Protein AF-A0A7S3J6S9-F1 (afdb_monomer_lite)

Sequence (179 aa):
KKSYSDKNKIVHLILAKQLVGIKVVSIKRVEETEHPVFGKTQIMKGEFRLSGEEGMINLCIVLGILANQMDEPKFFFSKLVIKADKEDQATEIPFASKAGEAFIEAYFAGCFRILSHLQINHFKFDHLQAIKITSFFVDSPVLKVINFCNNQLDVKVVKGIIKKIYDNEAIELIDISGN

Structure (mmCIF, N/CA/C/O backbone):
data_AF-A0A7S3J6S9-F1
#
_entry.id   AF-A0A7S3J6S9-F1
#
loop_
_atom_site.group_PDB
_atom_site.id
_atom_site.type_symbol
_atom_site.label_atom_id
_atom_site.label_alt_id
_atom_site.label_comp_id
_atom_site.label_asym_id
_atom_site.label_entity_id
_atom_site.label_seq_id
_atom_site.pdbx_PDB_ins_code
_atom_site.Cartn_x
_atom_site.Cartn_y
_atom_site.Cartn_z
_atom_site.occupancy
_atom_site.B_iso_or_equiv
_atom_site.auth_seq_id
_atom_site.auth_comp_id
_atom_site.auth_asym_id
_atom_site.auth_atom_id
_atom_site.pdbx_PDB_model_num
ATOM 1 N N . LYS A 1 1 ? 33.865 -11.763 -13.171 1.00 37.34 1 LYS A N 1
ATOM 2 C CA . LYS A 1 1 ? 32.864 -10.703 -12.891 1.00 37.34 1 LYS A CA 1
ATOM 3 C C . LYS A 1 1 ? 31.635 -11.367 -12.275 1.00 37.34 1 LYS A C 1
ATOM 5 O O . LYS A 1 1 ? 30.895 -12.015 -12.998 1.00 37.34 1 LYS A O 1
ATOM 10 N N . LYS A 1 2 ? 31.488 -11.336 -10.943 1.00 33.38 2 LYS A N 1
ATOM 11 C CA . LYS A 1 2 ? 30.320 -11.923 -10.266 1.00 33.38 2 LYS A CA 1
ATOM 12 C C . LYS A 1 2 ? 29.107 -11.047 -10.578 1.00 33.38 2 LYS A C 1
ATOM 14 O O . LYS A 1 2 ? 29.145 -9.851 -10.306 1.00 33.38 2 LYS A O 1
ATOM 19 N N . SER A 1 3 ? 28.086 -11.640 -11.190 1.00 33.09 3 SER A N 1
ATOM 20 C CA . SER A 1 3 ? 26.765 -11.034 -11.328 1.00 33.09 3 SER A CA 1
ATOM 21 C C . SER A 1 3 ? 26.279 -10.654 -9.928 1.00 33.09 3 SER A C 1
ATOM 23 O O . SER A 1 3 ? 26.063 -11.522 -9.082 1.00 33.09 3 SER A O 1
ATOM 25 N N . TYR A 1 4 ? 26.214 -9.354 -9.644 1.00 38.44 4 TYR A N 1
ATOM 26 C CA . TYR A 1 4 ? 25.533 -8.852 -8.460 1.00 38.44 4 TYR A CA 1
ATOM 27 C C . TYR A 1 4 ? 24.058 -9.198 -8.642 1.00 38.44 4 TYR A C 1
ATOM 29 O O . TYR A 1 4 ? 23.385 -8.553 -9.439 1.00 38.44 4 TYR A O 1
ATOM 37 N N . SER A 1 5 ? 23.561 -10.226 -7.949 1.00 47.56 5 SER A N 1
ATOM 38 C CA . SER A 1 5 ? 22.137 -10.573 -8.003 1.00 47.56 5 SER A CA 1
ATOM 39 C C . SER A 1 5 ? 21.317 -9.332 -7.646 1.00 47.56 5 SER A C 1
ATOM 41 O O . SER A 1 5 ? 21.606 -8.727 -6.612 1.00 47.56 5 SER A O 1
ATOM 43 N N . ASP A 1 6 ? 20.314 -8.939 -8.437 1.00 52.12 6 ASP A N 1
ATOM 44 C CA . ASP A 1 6 ? 19.654 -7.632 -8.237 1.00 52.12 6 ASP A CA 1
ATOM 45 C C . ASP A 1 6 ? 18.901 -7.508 -6.901 1.00 52.12 6 ASP A C 1
ATOM 47 O O . ASP A 1 6 ? 18.615 -6.400 -6.454 1.00 52.12 6 ASP A O 1
ATOM 51 N N . LYS A 1 7 ? 18.704 -8.625 -6.183 1.00 48.09 7 LYS A N 1
ATOM 52 C CA . LYS A 1 7 ? 18.365 -8.643 -4.748 1.00 48.09 7 LYS A CA 1
ATOM 53 C C . LYS A 1 7 ? 19.287 -7.733 -3.925 1.00 48.09 7 LYS A C 1
ATOM 55 O O . LYS A 1 7 ? 18.812 -6.982 -3.082 1.00 48.09 7 LYS A O 1
ATOM 60 N N . ASN A 1 8 ? 20.586 -7.761 -4.214 1.00 53.69 8 ASN A N 1
ATOM 61 C CA . ASN A 1 8 ? 21.583 -6.939 -3.542 1.00 53.69 8 ASN A CA 1
ATOM 62 C C . ASN A 1 8 ? 21.544 -5.488 -4.016 1.00 53.69 8 ASN A C 1
ATOM 64 O O . ASN A 1 8 ? 21.948 -4.635 -3.249 1.00 53.69 8 ASN A O 1
ATOM 68 N N . LYS A 1 9 ? 21.036 -5.169 -5.217 1.00 60.81 9 LYS A N 1
ATOM 69 C CA . LYS A 1 9 ? 20.942 -3.776 -5.685 1.00 60.81 9 LYS A CA 1
ATOM 70 C C . LYS A 1 9 ? 19.818 -3.009 -5.006 1.00 60.81 9 LYS A C 1
ATOM 72 O O . LYS A 1 9 ? 20.075 -1.905 -4.562 1.00 60.81 9 LYS A O 1
ATOM 77 N N . ILE A 1 10 ? 18.614 -3.576 -4.876 1.00 61.59 10 ILE A N 1
ATOM 78 C CA . ILE A 1 10 ? 17.505 -2.903 -4.166 1.00 61.59 10 ILE A CA 1
ATOM 79 C C . ILE A 1 10 ? 17.824 -2.797 -2.678 1.00 61.59 10 ILE A C 1
ATOM 81 O O . ILE A 1 10 ? 17.673 -1.736 -2.082 1.00 61.59 10 ILE A O 1
ATOM 85 N N . VAL A 1 11 ? 18.303 -3.896 -2.087 1.00 60.34 11 VAL A N 1
ATOM 86 C CA . VAL A 1 11 ? 18.717 -3.910 -0.685 1.00 60.34 11 VAL A CA 1
ATOM 87 C C . VAL A 1 11 ? 19.879 -2.943 -0.479 1.00 60.34 11 VAL A C 1
ATOM 89 O O . VAL A 1 11 ? 19.826 -2.169 0.462 1.00 60.34 11 VAL A O 1
ATOM 92 N N . HIS A 1 12 ? 20.867 -2.870 -1.378 1.00 61.16 12 HIS A N 1
ATOM 93 C CA . HIS A 1 12 ? 21.881 -1.818 -1.315 1.00 61.16 12 HIS A CA 1
ATOM 94 C C . HIS A 1 12 ? 21.338 -0.431 -1.626 1.00 61.16 12 HIS A C 1
ATOM 96 O O . HIS A 1 12 ? 21.867 0.497 -1.060 1.00 61.16 12 HIS A O 1
ATOM 102 N N . LEU A 1 13 ? 20.310 -0.222 -2.444 1.00 62.47 13 LEU A N 1
ATOM 103 C CA . LEU A 1 13 ? 19.733 1.112 -2.636 1.00 62.47 13 LEU A CA 1
ATOM 104 C C . LEU A 1 13 ? 19.073 1.592 -1.343 1.00 62.47 13 LEU A C 1
ATOM 106 O O . LEU A 1 13 ? 19.290 2.723 -0.928 1.00 62.47 13 LEU A O 1
ATOM 110 N N . ILE A 1 14 ? 18.331 0.706 -0.676 1.00 61.69 14 ILE A N 1
ATOM 111 C CA . ILE A 1 14 ? 17.695 0.989 0.611 1.00 61.69 14 ILE A CA 1
ATOM 112 C C . ILE A 1 14 ? 18.754 1.166 1.714 1.00 61.69 14 ILE A C 1
ATOM 114 O O . ILE A 1 14 ? 18.690 2.127 2.475 1.00 61.69 14 ILE A O 1
ATOM 118 N N . LEU A 1 15 ? 19.760 0.283 1.772 1.00 52.62 15 LEU A N 1
ATOM 119 C CA . LEU A 1 15 ? 20.830 0.316 2.779 1.00 52.62 15 LEU A CA 1
ATOM 120 C C . LEU A 1 15 ? 21.863 1.428 2.533 1.00 52.62 15 LEU A C 1
ATOM 122 O O . LEU A 1 15 ? 22.297 2.066 3.485 1.00 52.62 15 LEU A O 1
ATOM 126 N N . ALA A 1 16 ? 22.260 1.691 1.287 1.00 50.91 16 ALA A N 1
ATOM 127 C CA . ALA A 1 16 ? 23.213 2.749 0.925 1.00 50.91 16 ALA A CA 1
ATOM 128 C C . ALA A 1 16 ? 22.601 4.140 1.080 1.00 50.91 16 ALA A C 1
ATOM 130 O O . ALA A 1 16 ? 23.335 5.102 1.274 1.00 50.91 16 ALA A O 1
ATOM 131 N N . LYS A 1 17 ? 21.268 4.254 1.029 1.00 55.28 17 LYS A N 1
ATOM 132 C CA . LYS A 1 17 ? 20.565 5.494 1.369 1.00 55.28 17 LYS A CA 1
ATOM 133 C C . LYS A 1 17 ? 20.370 5.678 2.880 1.00 55.28 17 LYS A C 1
ATOM 135 O O . LYS A 1 17 ? 19.865 6.729 3.250 1.00 55.28 17 LYS A O 1
ATOM 140 N N . GLN A 1 18 ? 20.756 4.700 3.720 1.00 52.81 18 GLN A N 1
ATOM 141 C CA . GLN A 1 18 ? 20.632 4.727 5.189 1.00 52.81 18 GLN A CA 1
ATOM 142 C C . GLN A 1 18 ? 19.339 5.403 5.661 1.00 52.81 18 GLN A C 1
ATOM 144 O O . GLN A 1 18 ? 19.359 6.301 6.500 1.00 52.81 18 GLN A O 1
ATOM 149 N N . LEU A 1 19 ? 18.209 5.031 5.056 1.00 67.25 19 LEU A N 1
ATOM 150 C CA . LEU A 1 19 ? 16.978 5.765 5.304 1.00 67.25 19 LEU A CA 1
ATOM 151 C C . LEU A 1 19 ? 16.477 5.437 6.700 1.00 67.25 19 LEU A C 1
ATOM 153 O O . LEU A 1 19 ? 16.049 4.316 6.986 1.00 67.25 19 LEU A O 1
ATOM 157 N N . VAL A 1 20 ? 16.586 6.450 7.555 1.00 75.75 20 VAL A N 1
ATOM 158 C CA . VAL A 1 20 ? 16.132 6.437 8.936 1.00 75.75 20 VAL A CA 1
ATOM 159 C C . VAL A 1 20 ? 14.697 5.922 8.968 1.00 75.75 20 VAL A C 1
ATOM 161 O O . VAL A 1 20 ? 13.837 6.331 8.183 1.00 75.75 20 VAL A O 1
ATOM 164 N N . GLY A 1 21 ? 14.479 4.961 9.857 1.00 82.38 21 GLY A N 1
ATOM 165 C CA . GLY A 1 21 ? 13.171 4.403 10.143 1.00 82.38 21 GLY A CA 1
ATOM 166 C C . GLY A 1 21 ? 12.603 3.409 9.139 1.00 82.38 21 GLY A C 1
ATOM 167 O O . GLY A 1 21 ? 11.416 3.113 9.225 1.00 82.38 21 GLY A O 1
ATOM 168 N N . ILE A 1 22 ? 13.417 2.840 8.238 1.00 87.44 22 ILE A N 1
ATOM 169 C CA . ILE A 1 22 ? 13.023 1.681 7.421 1.00 87.44 22 ILE A CA 1
ATOM 170 C C . ILE A 1 22 ? 13.861 0.456 7.781 1.00 87.44 22 ILE A C 1
ATOM 172 O O . ILE A 1 22 ? 15.070 0.404 7.560 1.00 87.44 22 ILE A O 1
ATOM 176 N N . LYS A 1 23 ? 13.189 -0.605 8.216 1.00 87.06 23 LYS A N 1
ATOM 177 C CA . LYS A 1 23 ? 13.746 -1.947 8.370 1.00 87.06 23 LYS A CA 1
ATOM 178 C C . LYS A 1 23 ? 13.173 -2.869 7.303 1.00 87.06 23 LYS A C 1
ATOM 180 O O . LYS A 1 23 ? 11.994 -3.225 7.313 1.00 87.06 23 LYS A O 1
ATOM 185 N N . VAL A 1 24 ? 14.023 -3.287 6.370 1.00 87.81 24 VAL A N 1
ATOM 186 C CA . VAL A 1 24 ? 13.649 -4.261 5.338 1.00 87.81 24 VAL A CA 1
ATOM 187 C C . VAL A 1 24 ? 13.561 -5.645 5.973 1.00 87.81 24 VAL A C 1
ATOM 189 O O . VAL A 1 24 ? 14.576 -6.211 6.371 1.00 87.81 24 VAL A O 1
ATOM 192 N N . VAL A 1 25 ? 12.353 -6.205 6.059 1.00 87.38 25 VAL A N 1
ATOM 193 C CA . VAL A 1 25 ? 12.150 -7.567 6.577 1.00 87.38 25 VAL A CA 1
ATOM 194 C C . VAL A 1 25 ? 12.404 -8.582 5.474 1.00 87.38 25 VAL A C 1
ATOM 196 O O . VAL A 1 25 ? 13.137 -9.550 5.665 1.00 87.38 25 VAL A O 1
ATOM 199 N N . SER A 1 26 ? 11.799 -8.377 4.302 1.00 86.50 26 SER A N 1
ATOM 200 C CA . SER A 1 26 ? 12.057 -9.236 3.153 1.00 86.50 26 SER A CA 1
ATOM 201 C C . SER A 1 26 ? 11.766 -8.544 1.830 1.00 86.50 26 SER A C 1
ATOM 203 O O . SER A 1 26 ? 10.819 -7.776 1.702 1.00 86.50 26 SER A O 1
ATOM 205 N N . ILE A 1 27 ? 12.574 -8.866 0.821 1.00 86.69 27 ILE A N 1
ATOM 206 C CA . ILE A 1 27 ? 12.313 -8.533 -0.578 1.00 86.69 27 ILE A CA 1
ATOM 207 C C . ILE A 1 27 ? 12.575 -9.795 -1.402 1.00 86.69 27 ILE A C 1
ATOM 209 O O . ILE A 1 27 ? 13.664 -10.379 -1.358 1.00 86.69 27 ILE A O 1
ATOM 213 N N . LYS A 1 28 ? 11.560 -10.256 -2.135 1.00 85.19 28 LYS A N 1
ATOM 214 C CA . LYS A 1 28 ? 11.624 -11.466 -2.965 1.00 85.19 28 LYS A CA 1
ATOM 215 C C . LYS A 1 28 ? 11.221 -11.132 -4.395 1.00 85.19 28 LYS A C 1
ATOM 217 O O . LYS A 1 28 ? 10.148 -10.575 -4.602 1.00 85.19 28 LYS A O 1
ATOM 222 N N . ARG A 1 29 ? 12.064 -11.492 -5.367 1.00 85.50 29 ARG A N 1
ATOM 223 C CA . ARG A 1 29 ? 11.691 -11.458 -6.785 1.00 85.50 29 ARG A CA 1
ATOM 224 C C . ARG A 1 29 ? 10.670 -12.557 -7.047 1.00 85.50 29 ARG A C 1
ATOM 226 O O . ARG A 1 29 ? 10.850 -13.677 -6.573 1.00 85.50 29 ARG A O 1
ATOM 233 N N . VAL A 1 30 ? 9.606 -12.199 -7.748 1.00 83.81 30 VAL A N 1
ATOM 234 C CA . VAL A 1 30 ? 8.571 -13.117 -8.230 1.00 83.81 30 VAL A CA 1
ATOM 235 C C . VAL A 1 30 ? 8.855 -13.474 -9.671 1.00 83.81 30 VAL A C 1
ATOM 237 O O . VAL A 1 30 ? 8.874 -14.646 -10.020 1.00 83.81 30 VAL A O 1
ATOM 240 N N . GLU A 1 31 ? 9.102 -12.449 -10.478 1.00 83.50 31 GLU A N 1
ATOM 241 C CA . GLU A 1 31 ? 9.168 -12.568 -11.922 1.00 83.50 31 GLU A CA 1
ATOM 242 C C . GLU A 1 31 ? 10.072 -11.473 -12.487 1.00 83.50 31 GLU A C 1
ATOM 244 O O . GLU A 1 31 ? 10.272 -10.421 -11.868 1.00 83.50 31 GLU A O 1
ATOM 249 N N . GLU A 1 32 ? 10.618 -11.740 -13.664 1.00 77.31 32 GLU A N 1
ATOM 250 C CA . GLU A 1 32 ? 11.313 -10.767 -14.488 1.00 77.31 32 GLU A CA 1
ATOM 251 C C . GLU A 1 32 ? 10.726 -10.860 -15.889 1.00 77.31 32 GLU A C 1
ATOM 253 O O . GLU A 1 32 ? 10.697 -11.940 -16.479 1.00 77.31 32 GLU A O 1
ATOM 258 N N . THR A 1 33 ? 10.213 -9.740 -16.382 1.00 74.25 33 THR A N 1
ATOM 259 C CA . THR A 1 33 ? 9.531 -9.668 -17.672 1.00 74.25 33 THR A CA 1
ATOM 260 C C . THR A 1 33 ? 10.029 -8.472 -18.460 1.00 74.25 33 THR A C 1
ATOM 262 O O . THR A 1 33 ? 10.534 -7.493 -17.908 1.00 74.25 33 THR A O 1
ATOM 265 N N . GLU A 1 34 ? 9.895 -8.552 -19.776 1.00 73.06 34 GLU A N 1
ATOM 266 C CA . GLU A 1 34 ? 10.095 -7.412 -20.660 1.00 73.06 34 GLU A CA 1
ATOM 267 C C . GLU A 1 34 ? 8.725 -6.780 -20.908 1.00 73.06 34 GLU A C 1
ATOM 269 O O . GLU A 1 34 ? 7.862 -7.354 -21.571 1.00 73.06 34 GLU A O 1
ATOM 274 N N . HIS A 1 35 ? 8.479 -5.630 -20.281 1.00 64.38 35 HIS A N 1
ATOM 275 C CA . HIS A 1 35 ? 7.216 -4.921 -20.422 1.00 64.38 35 HIS A CA 1
ATOM 276 C C . HIS A 1 35 ? 7.282 -4.000 -21.649 1.00 64.38 35 HIS A C 1
ATOM 278 O O . HIS A 1 35 ? 8.207 -3.189 -21.731 1.00 64.38 35 HIS A O 1
ATOM 284 N N . PRO A 1 36 ? 6.279 -4.006 -22.550 1.00 59.00 36 PRO A N 1
ATOM 285 C CA . PRO A 1 36 ? 6.335 -3.264 -23.818 1.00 59.00 36 PRO A CA 1
ATOM 286 C C . PRO A 1 36 ? 6.612 -1.761 -23.672 1.00 59.00 36 PRO A C 1
ATOM 288 O O . PRO A 1 36 ? 7.164 -1.133 -24.566 1.00 59.00 36 PRO A O 1
ATOM 291 N N . VAL A 1 37 ? 6.208 -1.181 -22.538 1.00 62.81 37 VAL A N 1
ATOM 292 C CA . VAL A 1 37 ? 6.338 0.258 -22.232 1.00 62.81 37 VAL A CA 1
ATOM 293 C C . VAL A 1 37 ? 7.486 0.560 -21.262 1.00 62.81 37 VAL A C 1
ATOM 295 O O . VAL A 1 37 ? 7.940 1.695 -21.170 1.00 62.81 37 VAL A O 1
ATOM 298 N N . PHE A 1 38 ? 7.936 -0.429 -20.489 1.00 61.56 38 PHE A N 1
ATOM 299 C CA . PHE A 1 38 ? 8.835 -0.203 -19.348 1.00 61.56 38 PHE A CA 1
ATOM 300 C C . PHE A 1 38 ? 10.167 -0.947 -19.466 1.00 61.56 38 PHE A C 1
ATOM 302 O O . PHE A 1 38 ? 10.971 -0.863 -18.540 1.00 61.56 38 PHE A O 1
ATOM 309 N N . GLY A 1 39 ? 10.370 -1.659 -20.579 1.00 75.25 39 GLY A N 1
ATOM 310 C CA . GLY A 1 39 ? 11.519 -2.521 -20.815 1.00 75.25 39 GLY A CA 1
ATOM 311 C C . GLY A 1 39 ? 11.657 -3.578 -19.729 1.00 75.25 39 GLY A C 1
ATOM 312 O O . GLY A 1 39 ? 10.653 -4.116 -19.236 1.00 75.25 39 GLY A O 1
ATOM 313 N N . LYS A 1 40 ? 12.892 -3.895 -19.337 1.00 79.19 40 LYS A N 1
ATOM 314 C CA . LYS A 1 40 ? 13.143 -4.906 -18.308 1.00 79.19 40 LYS A CA 1
ATOM 315 C C . LYS A 1 40 ? 12.539 -4.478 -16.982 1.00 79.19 40 LYS A C 1
ATOM 317 O O . LYS A 1 40 ? 12.889 -3.455 -16.396 1.00 79.19 40 LYS A O 1
ATOM 322 N N . THR A 1 41 ? 11.642 -5.316 -16.494 1.00 80.56 41 THR A N 1
ATOM 323 C CA . THR A 1 41 ? 10.839 -5.057 -15.314 1.00 80.56 41 THR A CA 1
ATOM 324 C C . THR A 1 41 ? 10.975 -6.215 -14.335 1.00 80.56 41 THR A C 1
ATOM 326 O O . THR A 1 41 ? 10.864 -7.381 -14.706 1.00 80.56 41 THR A O 1
ATOM 329 N N . GLN A 1 42 ? 11.196 -5.899 -13.061 1.00 84.50 42 GLN A N 1
ATOM 330 C CA . GLN A 1 42 ? 11.235 -6.883 -11.985 1.00 84.50 42 GLN A CA 1
ATOM 331 C C . GLN A 1 42 ? 10.017 -6.734 -11.082 1.00 84.50 42 GLN A C 1
ATOM 333 O O . GLN A 1 42 ? 9.775 -5.675 -10.499 1.00 84.50 42 GLN A O 1
ATOM 338 N N . ILE A 1 43 ? 9.274 -7.830 -10.934 1.00 86.00 43 ILE A N 1
ATOM 339 C CA . ILE A 1 43 ? 8.109 -7.906 -10.059 1.00 86.00 43 ILE A CA 1
ATOM 340 C C . ILE A 1 43 ? 8.541 -8.496 -8.722 1.00 86.00 43 ILE A C 1
ATOM 342 O O . ILE A 1 43 ? 9.104 -9.592 -8.643 1.00 86.00 43 ILE A O 1
ATOM 346 N N . MET A 1 44 ? 8.246 -7.770 -7.650 1.00 88.19 44 MET A N 1
ATOM 347 C CA . MET A 1 44 ? 8.726 -8.056 -6.305 1.00 88.19 44 MET A CA 1
ATOM 348 C C . MET A 1 44 ? 7.570 -8.277 -5.320 1.00 88.19 44 MET A C 1
ATOM 350 O O . MET A 1 44 ? 6.442 -7.818 -5.520 1.00 88.19 44 MET A O 1
ATOM 354 N N . LYS A 1 45 ? 7.871 -8.968 -4.217 1.00 91.44 45 LYS A N 1
ATOM 355 C CA . LYS A 1 45 ? 7.104 -8.940 -2.963 1.00 91.44 45 LYS A CA 1
ATOM 356 C C . LYS A 1 45 ? 7.984 -8.314 -1.891 1.00 91.44 45 LYS A C 1
ATOM 358 O O . LYS A 1 45 ? 9.121 -8.759 -1.716 1.00 91.44 45 LYS A O 1
ATOM 363 N N . GLY A 1 46 ? 7.468 -7.304 -1.201 1.00 91.00 46 GLY A N 1
AT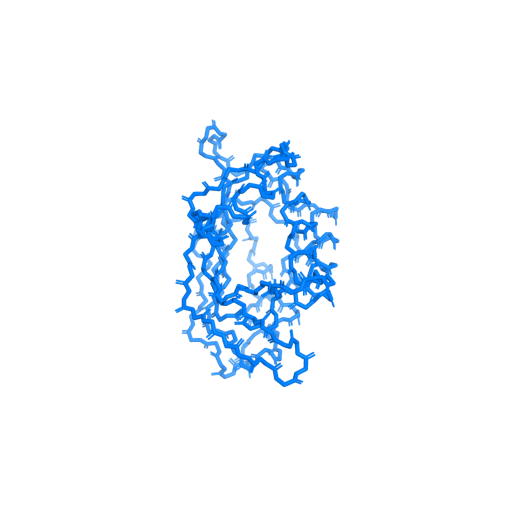OM 364 C CA . GLY A 1 46 ? 8.185 -6.560 -0.170 1.00 91.00 46 GLY A CA 1
ATOM 365 C C . GLY A 1 46 ? 7.467 -6.610 1.172 1.00 91.00 46 GLY A C 1
ATOM 366 O O . GLY A 1 46 ? 6.248 -6.460 1.230 1.00 91.00 46 GLY A O 1
ATOM 367 N N . GLU A 1 47 ? 8.231 -6.807 2.243 1.00 93.12 47 GLU A N 1
ATOM 368 C CA . GLU A 1 47 ? 7.795 -6.596 3.620 1.00 93.12 47 GLU A CA 1
ATOM 369 C C . GLU A 1 47 ? 8.760 -5.642 4.324 1.00 93.12 47 GLU A C 1
ATOM 371 O O . GLU A 1 47 ? 9.973 -5.879 4.374 1.00 93.12 47 GLU A O 1
ATOM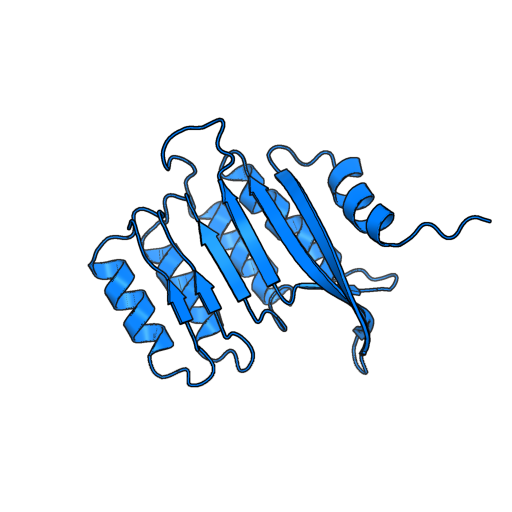 376 N N . PHE A 1 48 ? 8.192 -4.581 4.885 1.00 91.25 48 PHE A N 1
ATOM 377 C CA . PHE A 1 48 ? 8.900 -3.489 5.530 1.00 91.25 48 PHE A CA 1
ATOM 378 C C . PHE A 1 48 ? 8.334 -3.256 6.924 1.00 91.25 48 PHE A C 1
ATOM 380 O O . PHE A 1 48 ? 7.125 -3.350 7.155 1.00 91.25 48 PHE A O 1
ATOM 387 N N . ARG A 1 49 ? 9.233 -2.936 7.848 1.00 90.62 49 ARG A N 1
ATOM 388 C CA . ARG A 1 49 ? 8.901 -2.420 9.167 1.00 90.62 49 ARG A CA 1
ATOM 389 C C . ARG A 1 49 ? 9.396 -1.001 9.287 1.00 90.62 49 ARG A C 1
ATOM 391 O O . ARG A 1 49 ? 10.508 -0.718 8.855 1.00 90.62 49 ARG A O 1
ATOM 398 N N . LEU A 1 50 ? 8.571 -0.136 9.848 1.00 88.75 50 LEU A N 1
ATOM 399 C CA . LEU A 1 50 ? 8.846 1.287 9.912 1.00 88.75 50 LEU A CA 1
ATOM 400 C C . LEU A 1 50 ? 8.860 1.760 11.360 1.00 88.75 50 LEU A C 1
ATOM 402 O O . LEU A 1 50 ? 8.026 1.316 12.146 1.00 88.75 50 LEU A O 1
ATOM 406 N N . SER A 1 51 ? 9.777 2.664 11.692 1.00 85.75 51 SER A N 1
ATOM 407 C CA . SER A 1 51 ? 9.759 3.403 12.957 1.00 85.75 51 SER A CA 1
ATOM 408 C C . SER A 1 51 ? 9.426 4.866 12.668 1.00 85.75 51 SER A C 1
ATOM 410 O O . SER A 1 51 ? 10.139 5.526 11.908 1.00 85.75 51 SER A O 1
ATOM 412 N N . GLY A 1 52 ? 8.347 5.368 13.264 1.00 84.31 52 GLY A N 1
ATOM 413 C CA . GLY A 1 52 ? 7.861 6.730 13.050 1.00 84.31 52 GLY A CA 1
ATOM 414 C C . GLY A 1 52 ? 7.281 7.012 11.654 1.00 84.31 52 GLY A C 1
ATOM 415 O O . GLY A 1 52 ? 7.325 6.191 10.735 1.00 84.31 52 GLY A O 1
ATOM 416 N N . GLU A 1 53 ? 6.702 8.208 11.509 1.00 86.06 53 GLU A N 1
ATOM 417 C CA . GLU A 1 53 ? 6.089 8.683 10.257 1.00 86.06 53 GLU A CA 1
ATOM 418 C C . GLU A 1 53 ? 7.136 8.848 9.141 1.00 86.06 53 GLU A C 1
ATOM 420 O O . GLU A 1 53 ? 6.874 8.532 7.978 1.00 86.06 53 GLU A O 1
ATOM 425 N N . GLU A 1 54 ? 8.355 9.264 9.500 1.00 86.19 54 GLU A N 1
ATOM 426 C CA . GLU A 1 54 ? 9.478 9.421 8.567 1.00 86.19 54 GLU A CA 1
ATOM 427 C C . GLU A 1 54 ? 9.809 8.125 7.825 1.00 86.19 54 GLU A C 1
ATOM 429 O O . GLU A 1 54 ? 10.110 8.163 6.632 1.00 86.19 54 GLU A O 1
ATOM 434 N N . GLY A 1 55 ? 9.677 6.968 8.483 1.00 88.06 55 GLY A N 1
ATOM 435 C CA . GLY A 1 55 ? 9.857 5.673 7.836 1.00 88.06 55 GLY A CA 1
ATOM 436 C C . GLY A 1 55 ? 8.890 5.464 6.667 1.00 88.06 55 GLY A C 1
ATOM 437 O O . GLY A 1 55 ? 9.289 4.954 5.619 1.00 88.06 55 GLY A O 1
ATOM 438 N N . MET A 1 56 ? 7.632 5.902 6.804 1.00 88.88 56 MET A N 1
ATOM 439 C CA . MET A 1 56 ? 6.625 5.792 5.740 1.00 88.88 56 MET A CA 1
ATOM 440 C C . MET A 1 56 ? 6.951 6.727 4.581 1.00 88.88 56 MET A C 1
ATOM 442 O O . MET A 1 56 ? 6.930 6.302 3.425 1.00 88.88 56 MET A O 1
ATOM 446 N N . ILE A 1 57 ? 7.304 7.975 4.893 1.00 89.12 57 ILE A N 1
ATOM 447 C CA . ILE A 1 57 ? 7.699 8.979 3.899 1.00 89.12 57 ILE A CA 1
ATOM 448 C C . ILE A 1 57 ? 8.898 8.467 3.093 1.00 89.12 57 ILE A C 1
ATOM 450 O O . ILE A 1 57 ? 8.845 8.385 1.864 1.00 89.12 57 ILE A O 1
ATOM 454 N N . ASN A 1 58 ? 9.950 8.033 3.786 1.00 88.50 58 ASN A N 1
ATOM 455 C CA . ASN A 1 58 ? 11.167 7.524 3.167 1.00 88.50 58 ASN A CA 1
ATOM 456 C C . ASN A 1 58 ? 10.898 6.272 2.322 1.00 88.50 58 ASN A C 1
ATOM 458 O O . ASN A 1 58 ? 11.454 6.137 1.229 1.00 88.50 58 ASN A O 1
ATOM 462 N N . LEU A 1 59 ? 10.032 5.366 2.792 1.00 89.88 59 LEU A N 1
ATOM 463 C CA . LEU A 1 59 ? 9.661 4.180 2.026 1.00 89.88 59 LEU A CA 1
ATOM 464 C C . LEU A 1 59 ? 8.971 4.580 0.721 1.00 89.88 59 LEU A C 1
ATOM 466 O O . LEU A 1 59 ? 9.341 4.076 -0.336 1.00 89.88 59 LEU A O 1
ATOM 470 N N . CYS A 1 60 ? 8.018 5.508 0.772 1.00 90.06 60 CYS A N 1
ATOM 471 C CA . CYS A 1 60 ? 7.298 5.967 -0.412 1.00 90.06 60 CYS A CA 1
ATOM 472 C C . CYS A 1 60 ? 8.229 6.642 -1.432 1.00 90.06 60 CYS A C 1
ATOM 474 O O . CYS A 1 60 ? 8.139 6.343 -2.622 1.00 90.06 60 CYS A O 1
ATOM 476 N N . ILE A 1 61 ? 9.191 7.453 -0.974 1.00 86.12 61 ILE A N 1
ATOM 477 C CA . ILE A 1 61 ? 10.228 8.049 -1.834 1.00 86.12 61 ILE A CA 1
ATOM 478 C C . ILE A 1 61 ? 11.047 6.958 -2.534 1.00 86.12 61 ILE A C 1
ATOM 480 O O . ILE A 1 61 ? 11.264 7.018 -3.745 1.00 86.12 61 ILE A O 1
ATOM 484 N N . VAL A 1 62 ? 11.493 5.936 -1.795 1.00 85.88 62 VAL A N 1
ATOM 485 C CA . VAL A 1 62 ? 12.249 4.817 -2.378 1.00 85.88 62 VAL A CA 1
ATOM 486 C C . VAL A 1 62 ? 11.427 4.082 -3.420 1.00 85.88 62 VAL A C 1
ATOM 488 O O . VAL A 1 62 ? 11.940 3.808 -4.502 1.00 85.88 62 VAL A O 1
ATOM 491 N N . LEU A 1 63 ? 10.172 3.757 -3.107 1.00 87.38 63 LEU A N 1
ATOM 492 C CA . LEU A 1 63 ? 9.282 3.086 -4.048 1.00 87.38 63 LEU A CA 1
ATOM 493 C C . LEU A 1 63 ? 9.126 3.925 -5.324 1.00 87.38 63 LEU A C 1
ATOM 495 O O . LEU A 1 63 ? 9.287 3.382 -6.416 1.00 87.38 63 LEU A O 1
ATOM 499 N N . GLY A 1 64 ? 8.935 5.242 -5.186 1.00 85.88 64 GLY A N 1
ATOM 500 C CA . GLY A 1 64 ? 8.860 6.192 -6.300 1.00 85.88 64 GLY A CA 1
ATOM 501 C C . GLY A 1 64 ? 10.101 6.180 -7.189 1.00 85.88 64 GLY A C 1
ATOM 502 O O . GLY A 1 64 ? 9.985 6.105 -8.415 1.00 85.88 64 GLY A O 1
ATOM 503 N N . ILE A 1 65 ? 11.290 6.189 -6.579 1.00 82.31 65 ILE A N 1
ATOM 504 C CA . ILE A 1 65 ? 12.571 6.097 -7.295 1.00 82.31 65 ILE A CA 1
ATOM 505 C C . ILE A 1 65 ? 12.683 4.759 -8.029 1.00 82.31 65 ILE A C 1
ATOM 507 O O . ILE A 1 65 ? 13.053 4.736 -9.198 1.00 82.31 65 ILE A O 1
ATOM 511 N N . LEU A 1 66 ? 12.364 3.649 -7.359 1.00 81.38 66 LEU A N 1
ATOM 512 C CA . LEU A 1 66 ? 12.469 2.295 -7.909 1.00 81.38 66 LEU A CA 1
ATOM 513 C C . LEU A 1 66 ? 11.515 2.056 -9.091 1.00 81.38 66 LEU A C 1
ATOM 515 O O . LEU A 1 66 ? 11.891 1.386 -10.055 1.00 81.38 66 LEU A O 1
ATOM 519 N N . ALA A 1 67 ? 10.314 2.634 -9.042 1.00 81.50 67 ALA A N 1
ATOM 520 C CA . ALA A 1 67 ? 9.339 2.563 -10.128 1.00 81.50 67 ALA A CA 1
ATOM 521 C C . ALA A 1 67 ? 9.742 3.408 -11.353 1.00 81.50 67 ALA A C 1
ATOM 523 O O . ALA A 1 67 ? 9.328 3.104 -12.472 1.00 81.50 67 ALA A O 1
ATOM 524 N N . ASN A 1 68 ? 10.572 4.441 -11.163 1.00 76.88 68 ASN A N 1
ATOM 525 C CA . ASN A 1 68 ? 10.944 5.411 -12.200 1.00 76.88 68 ASN A CA 1
ATOM 526 C C . ASN A 1 68 ? 12.444 5.446 -12.522 1.00 76.88 68 ASN A C 1
ATOM 528 O O . ASN A 1 68 ? 12.928 6.442 -13.060 1.00 76.88 68 ASN A O 1
ATOM 532 N N . GLN A 1 69 ? 13.199 4.385 -12.218 1.00 74.50 69 GLN A N 1
ATOM 533 C CA . GLN A 1 69 ? 14.612 4.330 -12.600 1.00 74.50 69 GLN A CA 1
ATOM 534 C C . GLN A 1 69 ? 14.770 4.480 -14.119 1.00 74.50 69 GLN A C 1
ATOM 536 O O . GLN A 1 69 ? 14.070 3.823 -14.894 1.00 74.50 69 GLN A O 1
ATOM 541 N N . MET A 1 70 ? 15.672 5.383 -14.518 1.00 61.47 70 MET A N 1
ATOM 542 C CA . MET A 1 70 ? 15.975 5.668 -15.926 1.00 61.47 70 MET A CA 1
ATOM 543 C C . MET A 1 70 ? 16.864 4.586 -16.543 1.00 61.47 70 MET A C 1
ATOM 545 O O . MET A 1 70 ? 16.678 4.235 -17.703 1.00 61.47 70 MET A O 1
ATOM 549 N N . ASP A 1 71 ? 17.777 4.025 -15.749 1.00 62.62 71 ASP A N 1
ATOM 550 C CA . ASP A 1 71 ? 18.630 2.911 -16.150 1.00 62.62 71 ASP A CA 1
ATOM 551 C C . ASP A 1 71 ? 17.995 1.604 -15.655 1.00 62.62 71 ASP A C 1
ATOM 553 O O . ASP A 1 71 ? 17.970 1.323 -14.456 1.00 62.62 71 ASP A O 1
ATOM 557 N N . GLU A 1 72 ? 17.424 0.834 -16.580 1.00 67.75 72 GLU A N 1
ATOM 558 C CA . GLU A 1 72 ? 16.725 -0.429 -16.322 1.00 67.75 72 GLU A CA 1
ATOM 559 C C . GLU A 1 72 ? 17.538 -1.444 -15.488 1.00 67.75 72 GLU A C 1
ATOM 561 O O . GLU A 1 72 ? 18.773 -1.496 -15.575 1.00 67.75 72 GLU A O 1
ATOM 566 N N . PRO A 1 73 ? 16.866 -2.336 -14.727 1.00 69.00 73 PRO A N 1
ATOM 567 C CA . PRO A 1 73 ? 15.426 -2.626 -14.755 1.00 69.00 73 PRO A CA 1
ATOM 568 C C . PRO A 1 73 ? 14.577 -1.802 -13.776 1.00 69.00 73 PRO A C 1
ATOM 570 O O . PRO A 1 73 ? 15.021 -1.478 -12.678 1.00 69.00 73 PRO A O 1
ATOM 573 N N . LYS A 1 74 ? 13.314 -1.540 -14.141 1.00 78.31 74 LYS A N 1
ATOM 574 C CA . LYS A 1 74 ? 12.320 -0.945 -13.228 1.00 78.31 74 LYS A CA 1
ATOM 575 C C . LYS A 1 74 ? 11.802 -1.980 -12.239 1.00 78.31 74 LYS A C 1
ATOM 577 O O . LYS A 1 74 ? 11.653 -3.155 -12.579 1.00 78.31 74 LYS A O 1
ATOM 582 N N . PHE A 1 75 ? 11.478 -1.547 -11.024 1.00 81.31 75 PHE A N 1
ATOM 583 C CA . PHE A 1 75 ? 10.991 -2.438 -9.974 1.00 81.31 75 PHE A CA 1
ATOM 584 C C . PHE A 1 75 ? 9.563 -2.086 -9.579 1.00 81.31 75 PHE A C 1
ATOM 586 O O . PHE A 1 75 ? 9.279 -0.958 -9.180 1.00 81.31 75 PHE A O 1
ATOM 593 N N . PHE A 1 76 ? 8.682 -3.082 -9.608 1.00 85.81 76 PHE A N 1
ATOM 594 C CA . PHE A 1 76 ? 7.311 -2.947 -9.130 1.00 85.81 76 PHE A CA 1
ATOM 595 C C . PHE A 1 76 ? 6.988 -3.996 -8.074 1.00 85.81 76 PHE A C 1
ATOM 597 O O . PHE A 1 76 ? 7.584 -5.075 -8.030 1.00 85.81 76 PHE A O 1
ATOM 604 N N . PHE A 1 77 ? 6.004 -3.698 -7.229 1.00 88.81 77 PHE A N 1
ATOM 605 C CA . PHE A 1 77 ? 5.579 -4.585 -6.155 1.00 88.81 77 PHE A CA 1
ATOM 606 C C . PHE A 1 77 ? 4.188 -5.148 -6.439 1.00 88.81 77 PHE A C 1
ATOM 608 O O . PHE A 1 77 ? 3.215 -4.408 -6.521 1.00 88.81 77 PHE A O 1
ATOM 615 N N . SER A 1 78 ? 4.097 -6.476 -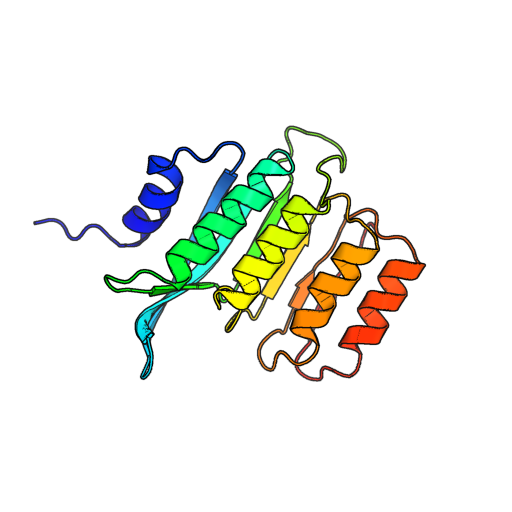6.540 1.00 92.31 78 SER A N 1
ATOM 616 C CA . SER A 1 78 ? 2.816 -7.203 -6.599 1.00 92.31 78 SER A CA 1
ATOM 617 C C . SER A 1 78 ? 2.214 -7.402 -5.207 1.00 92.31 78 SER A C 1
ATOM 619 O O . SER A 1 78 ? 1.000 -7.424 -5.038 1.00 92.31 78 SER A O 1
ATOM 621 N N . LYS A 1 79 ? 3.064 -7.507 -4.180 1.00 95.19 79 LYS A N 1
ATOM 622 C CA . LYS A 1 79 ? 2.659 -7.551 -2.774 1.00 95.19 79 LYS A CA 1
ATOM 623 C C . LYS A 1 79 ? 3.519 -6.605 -1.957 1.00 95.19 79 LYS A C 1
ATOM 625 O O . LYS A 1 79 ? 4.748 -6.709 -1.998 1.00 95.19 79 LYS A O 1
ATOM 630 N N . LEU A 1 80 ? 2.866 -5.758 -1.174 1.00 94.62 80 LEU A N 1
ATOM 631 C CA . LEU A 1 80 ? 3.510 -4.829 -0.263 1.00 94.62 80 LEU A CA 1
ATOM 632 C C . LEU A 1 80 ? 2.901 -4.969 1.129 1.00 94.62 80 LEU A C 1
ATOM 634 O O . LEU A 1 80 ? 1.696 -4.814 1.313 1.00 94.62 80 LEU A O 1
ATOM 638 N N . VAL A 1 81 ? 3.753 -5.294 2.095 1.00 94.88 81 VAL A N 1
ATOM 639 C CA . VAL A 1 81 ? 3.397 -5.388 3.508 1.00 94.88 81 VAL A CA 1
ATOM 640 C C . VAL A 1 81 ? 4.198 -4.342 4.266 1.00 94.88 81 VAL A C 1
ATOM 642 O O . VAL A 1 81 ? 5.427 -4.374 4.254 1.00 94.88 81 VAL A O 1
ATOM 645 N N . ILE A 1 82 ? 3.504 -3.431 4.931 1.00 92.56 82 ILE A N 1
ATOM 646 C CA . ILE A 1 82 ? 4.078 -2.350 5.721 1.00 92.56 82 ILE A CA 1
ATOM 647 C C . ILE A 1 82 ? 3.528 -2.473 7.138 1.00 92.56 82 ILE A C 1
ATOM 649 O O . ILE A 1 82 ? 2.319 -2.546 7.348 1.00 92.56 82 ILE A O 1
ATOM 653 N N . LYS A 1 83 ? 4.420 -2.542 8.121 1.00 90.44 83 LYS A N 1
ATOM 654 C CA . LYS A 1 83 ? 4.063 -2.675 9.537 1.00 90.44 83 LYS A CA 1
ATOM 655 C C . LYS A 1 83 ? 4.833 -1.647 10.355 1.00 90.44 83 LYS A C 1
ATOM 657 O O . LYS A 1 83 ? 5.978 -1.354 10.018 1.00 90.44 83 LYS A O 1
ATOM 662 N N . ALA A 1 84 ? 4.261 -1.156 11.445 1.00 86.50 84 ALA A N 1
ATOM 663 C CA . ALA A 1 84 ? 5.071 -0.522 12.483 1.00 86.50 84 ALA A CA 1
ATOM 664 C C . ALA A 1 84 ? 6.073 -1.540 13.064 1.00 86.50 84 ALA A C 1
ATOM 666 O O . ALA A 1 84 ? 5.753 -2.733 13.181 1.00 86.50 84 ALA A O 1
ATOM 667 N N . ASP A 1 85 ? 7.299 -1.114 13.378 1.00 82.62 85 ASP A N 1
ATOM 668 C CA . ASP A 1 85 ? 8.231 -1.975 14.108 1.00 82.62 85 ASP A CA 1
ATOM 669 C C . ASP A 1 85 ? 7.793 -2.130 15.572 1.00 82.62 85 ASP A C 1
ATOM 671 O O . ASP A 1 85 ? 7.227 -1.226 16.172 1.00 82.62 85 ASP A O 1
ATOM 675 N N . LYS A 1 86 ? 8.021 -3.323 16.131 1.00 64.75 86 LYS A N 1
ATOM 676 C CA . LYS A 1 86 ? 7.461 -3.769 17.419 1.00 64.75 86 LYS A CA 1
ATOM 677 C C . LYS A 1 86 ? 8.199 -3.245 18.654 1.00 64.75 86 LYS A C 1
ATOM 679 O O . LYS A 1 86 ? 7.737 -3.513 19.761 1.00 64.75 86 LYS A O 1
ATOM 684 N N . GLU A 1 87 ? 9.357 -2.609 18.483 1.00 53.81 87 GLU A N 1
ATOM 685 C CA . GLU A 1 87 ? 10.087 -2.010 19.612 1.00 53.81 87 GLU A CA 1
ATOM 686 C C . GLU A 1 87 ? 9.303 -0.837 20.216 1.00 53.81 87 GLU A C 1
ATOM 688 O O . GLU A 1 87 ? 9.345 -0.647 21.428 1.00 53.81 87 GLU A O 1
ATOM 693 N N . ASP A 1 88 ? 8.456 -0.192 19.411 1.00 49.12 88 ASP A N 1
ATOM 694 C CA . ASP A 1 88 ? 7.428 0.736 19.870 1.00 49.12 88 ASP A CA 1
ATOM 695 C C . ASP A 1 88 ? 6.119 -0.045 20.086 1.00 49.12 88 ASP A C 1
ATOM 697 O O . ASP A 1 88 ? 5.318 -0.269 19.174 1.00 49.12 88 ASP A O 1
ATOM 701 N N . GLN A 1 89 ? 5.929 -0.580 21.294 1.00 44.25 89 GLN A N 1
ATOM 702 C CA . GLN A 1 89 ? 4.680 -1.246 21.663 1.00 44.25 89 GLN A CA 1
ATOM 703 C C . GLN A 1 89 ? 3.516 -0.241 21.667 1.00 44.25 89 GLN A C 1
ATOM 705 O O . GLN A 1 89 ? 3.608 0.810 22.285 1.00 44.25 89 GLN A O 1
ATOM 710 N N . ALA A 1 90 ? 2.400 -0.649 21.054 1.00 49.25 90 ALA A N 1
ATOM 711 C CA . ALA A 1 90 ? 1.166 0.105 20.817 1.00 49.25 90 ALA A CA 1
ATOM 712 C C . ALA A 1 90 ? 1.243 1.128 19.665 1.00 49.25 90 ALA A C 1
ATOM 714 O O . ALA A 1 90 ? 2.131 1.955 19.559 1.00 49.25 90 ALA A O 1
ATOM 715 N N . THR A 1 91 ? 0.263 1.019 18.770 1.00 57.34 91 THR A N 1
ATOM 716 C CA . THR A 1 91 ? -0.100 1.901 17.645 1.00 57.34 91 THR A CA 1
ATOM 717 C C . THR A 1 91 ? 0.074 3.403 17.921 1.00 57.34 91 THR A C 1
ATOM 719 O O . THR A 1 91 ? -0.896 4.097 18.228 1.00 57.34 91 THR A O 1
ATOM 722 N N . GLU A 1 92 ? 1.295 3.912 17.774 1.00 65.69 92 GLU A N 1
ATOM 723 C CA . GLU A 1 92 ? 1.597 5.340 17.931 1.00 65.69 92 GLU A CA 1
ATOM 724 C C . GLU A 1 92 ? 2.154 5.991 16.670 1.00 65.69 92 GLU A C 1
ATOM 726 O O . GLU A 1 92 ? 2.135 7.215 16.594 1.00 65.69 92 GLU A O 1
ATOM 731 N N . ILE A 1 93 ? 2.580 5.227 15.654 1.00 73.31 93 ILE A N 1
ATOM 732 C CA . ILE A 1 93 ? 3.095 5.835 14.423 1.00 73.31 93 ILE A CA 1
ATOM 733 C C . ILE A 1 93 ? 1.940 6.535 13.700 1.00 73.31 93 ILE A C 1
ATOM 735 O O . ILE A 1 93 ? 1.048 5.847 13.184 1.00 73.31 93 ILE A O 1
ATOM 739 N N . PRO A 1 94 ? 1.930 7.878 13.640 1.00 77.69 94 PRO A N 1
ATOM 740 C CA . PRO A 1 94 ? 0.871 8.585 12.960 1.00 77.69 94 PRO A CA 1
ATOM 741 C C . PRO A 1 94 ? 1.040 8.371 11.460 1.00 77.69 94 PRO A C 1
ATOM 743 O O . PRO A 1 94 ? 2.114 8.567 10.895 1.00 77.69 94 PRO A O 1
ATOM 746 N N . PHE A 1 95 ? -0.045 7.984 10.803 1.00 78.31 95 PHE A N 1
ATOM 747 C CA . PHE A 1 95 ? -0.167 8.099 9.360 1.00 78.31 95 PHE A CA 1
ATOM 748 C C . PHE A 1 95 ? -0.861 9.439 9.083 1.00 78.31 95 PHE A C 1
ATOM 750 O O . PHE A 1 95 ? -2.064 9.502 8.810 1.00 78.31 95 PHE A O 1
ATOM 757 N N . ALA A 1 96 ? -0.111 10.525 9.291 1.00 76.62 96 ALA A N 1
ATOM 758 C CA . ALA A 1 96 ? -0.603 11.892 9.165 1.00 76.62 96 ALA A CA 1
ATOM 759 C C . ALA A 1 96 ? -0.452 12.412 7.722 1.00 76.62 96 ALA A C 1
ATOM 761 O O . ALA A 1 96 ? -0.263 11.641 6.775 1.00 76.62 96 ALA A O 1
ATOM 762 N N . SER A 1 97 ? -0.619 13.726 7.528 1.00 76.88 97 SER A N 1
ATOM 763 C CA . SER A 1 97 ? -0.740 14.320 6.192 1.00 76.88 97 SER A CA 1
ATOM 764 C C . SER A 1 97 ? 0.482 14.064 5.314 1.00 76.88 97 SER A C 1
ATOM 766 O O . SER A 1 97 ? 0.304 13.742 4.146 1.00 76.88 97 SER A O 1
ATOM 768 N N . LYS A 1 98 ? 1.701 14.126 5.868 1.00 86.81 98 LYS A N 1
ATOM 769 C CA . LYS A 1 98 ? 2.941 13.972 5.096 1.00 86.81 98 LYS A CA 1
ATOM 770 C C . LYS A 1 98 ? 3.165 12.530 4.657 1.00 86.81 98 LYS A C 1
ATOM 772 O O . LYS A 1 98 ? 3.474 12.295 3.492 1.00 86.81 98 LYS A O 1
ATOM 777 N N . ALA A 1 99 ? 2.977 11.560 5.555 1.00 86.75 99 ALA A N 1
ATOM 778 C CA . ALA A 1 99 ? 3.010 10.148 5.174 1.00 86.75 99 ALA A CA 1
ATOM 779 C C . ALA A 1 99 ? 1.947 9.816 4.116 1.00 86.75 99 ALA A C 1
ATOM 781 O O . ALA A 1 99 ? 2.236 9.099 3.158 1.00 86.75 99 ALA A O 1
ATOM 782 N N . GLY A 1 100 ? 0.741 10.374 4.254 1.00 85.88 100 GLY A N 1
ATOM 783 C CA . GLY A 1 100 ? -0.317 10.214 3.262 1.00 85.88 100 GLY A CA 1
ATOM 784 C C . GLY A 1 100 ? 0.004 10.843 1.914 1.00 85.88 100 GLY A C 1
ATOM 785 O O . GLY A 1 100 ? -0.173 10.193 0.889 1.00 85.88 100 GLY A O 1
ATOM 786 N N . GLU A 1 101 ? 0.525 12.067 1.893 1.00 88.12 101 GLU A N 1
ATOM 787 C CA . GLU A 1 101 ? 0.990 12.741 0.677 1.00 88.12 101 GLU A CA 1
ATOM 788 C C . GLU A 1 101 ? 2.084 11.936 -0.025 1.00 88.12 101 GLU A C 1
ATOM 790 O O . GLU A 1 101 ? 1.937 11.627 -1.205 1.00 88.12 101 GLU A O 1
ATOM 795 N N . ALA A 1 102 ? 3.107 11.487 0.705 1.00 89.06 102 ALA A N 1
ATOM 796 C CA . ALA A 1 102 ? 4.171 10.661 0.143 1.00 89.06 102 ALA A CA 1
ATOM 797 C C . ALA A 1 102 ? 3.629 9.342 -0.439 1.00 89.06 102 ALA A C 1
ATOM 799 O O . ALA A 1 102 ? 4.036 8.919 -1.523 1.00 89.06 102 ALA A O 1
ATOM 800 N N . PHE A 1 103 ? 2.670 8.704 0.239 1.00 89.38 103 PHE A N 1
ATOM 801 C CA . PHE A 1 103 ? 2.009 7.501 -0.271 1.00 89.38 103 PHE A CA 1
ATOM 802 C C . PHE A 1 103 ? 1.258 7.773 -1.581 1.00 89.38 103 PHE A C 1
ATOM 804 O O . PHE A 1 103 ? 1.324 6.981 -2.522 1.00 89.38 103 PHE A O 1
ATOM 811 N N . ILE A 1 104 ? 0.561 8.904 -1.664 1.00 86.62 104 ILE A N 1
ATOM 812 C CA . ILE A 1 104 ? -0.170 9.332 -2.861 1.00 86.62 104 ILE A CA 1
ATOM 813 C C . ILE A 1 104 ? 0.789 9.623 -4.014 1.00 86.62 104 ILE A C 1
ATOM 815 O O . ILE A 1 104 ? 0.543 9.205 -5.144 1.00 86.62 104 ILE A O 1
ATOM 819 N N . GLU A 1 105 ? 1.894 10.306 -3.740 1.00 89.62 105 GLU A N 1
ATOM 820 C CA . GLU A 1 105 ? 2.934 10.557 -4.734 1.00 89.62 105 GLU A CA 1
ATOM 821 C C . GLU A 1 105 ? 3.521 9.244 -5.257 1.00 89.62 105 GLU A C 1
ATOM 823 O O . GLU A 1 105 ? 3.635 9.067 -6.469 1.00 89.62 105 GLU A O 1
ATOM 828 N N . ALA A 1 106 ? 3.795 8.273 -4.377 1.00 88.25 106 ALA A N 1
ATOM 829 C CA . ALA A 1 106 ? 4.230 6.940 -4.787 1.00 88.25 106 ALA A CA 1
ATOM 830 C C . ALA A 1 106 ? 3.174 6.225 -5.654 1.00 88.25 106 ALA A C 1
ATOM 832 O O . ALA A 1 106 ? 3.524 5.562 -6.635 1.00 88.25 106 ALA A O 1
ATOM 833 N N . TYR A 1 107 ? 1.882 6.386 -5.351 1.00 86.44 107 TYR A N 1
ATOM 834 C CA . TYR A 1 107 ? 0.805 5.870 -6.198 1.00 86.44 107 TYR A CA 1
ATOM 835 C C . TYR A 1 107 ? 0.864 6.468 -7.611 1.00 86.44 107 TYR A C 1
ATOM 837 O O . TYR A 1 107 ? 0.928 5.717 -8.588 1.00 86.44 107 TYR A O 1
ATOM 845 N N . PHE A 1 108 ? 0.911 7.799 -7.735 1.00 84.56 108 PHE A N 1
ATOM 846 C CA . PHE A 1 108 ? 0.967 8.481 -9.036 1.00 84.56 108 PHE A CA 1
ATOM 847 C C . PHE A 1 108 ? 2.278 8.249 -9.790 1.00 84.56 108 PHE A C 1
ATOM 849 O O . PHE A 1 108 ? 2.283 8.226 -11.019 1.00 84.56 108 PHE A O 1
ATOM 856 N N . ALA A 1 109 ? 3.364 7.973 -9.072 1.00 84.12 109 ALA A N 1
ATOM 857 C CA . ALA A 1 109 ? 4.625 7.500 -9.629 1.00 84.12 109 ALA A CA 1
ATOM 858 C C . ALA A 1 109 ? 4.533 6.076 -10.223 1.00 84.12 109 ALA A C 1
ATOM 860 O O . ALA A 1 109 ? 5.517 5.572 -10.761 1.00 84.12 109 ALA A O 1
ATOM 861 N N . GLY A 1 110 ? 3.373 5.413 -10.125 1.00 82.00 110 GLY A N 1
ATOM 862 C CA . GLY A 1 110 ? 3.101 4.100 -10.708 1.00 82.00 110 GLY A CA 1
ATOM 863 C C . GLY A 1 110 ? 3.519 2.919 -9.832 1.00 82.00 110 GLY A C 1
ATOM 864 O O . GLY A 1 110 ? 3.387 1.774 -10.267 1.00 82.00 110 GLY A O 1
ATOM 865 N N . CYS A 1 111 ? 3.979 3.159 -8.597 1.00 83.50 111 CYS A N 1
ATOM 866 C CA . CYS A 1 111 ? 4.542 2.122 -7.721 1.00 83.50 111 CYS A CA 1
ATOM 867 C C . CYS A 1 111 ? 3.561 0.985 -7.430 1.00 83.50 111 CYS A C 1
ATOM 869 O O . CYS A 1 111 ? 3.964 -0.168 -7.268 1.00 83.50 111 CYS A O 1
ATOM 871 N N . PHE A 1 112 ? 2.272 1.318 -7.354 1.00 85.00 112 PHE A N 1
ATOM 872 C CA . PHE A 1 112 ? 1.211 0.401 -6.946 1.00 85.00 112 PHE A CA 1
ATOM 873 C C . PHE A 1 112 ? 0.374 -0.120 -8.119 1.00 85.00 112 PHE A C 1
ATOM 875 O O . PHE A 1 112 ? -0.629 -0.792 -7.903 1.00 85.00 112 PHE A O 1
ATOM 882 N N . ARG A 1 113 ? 0.780 0.149 -9.368 1.00 83.19 113 ARG A N 1
ATOM 883 C CA . ARG A 1 113 ? -0.023 -0.168 -10.561 1.00 83.19 113 ARG A CA 1
ATOM 884 C C . ARG A 1 113 ? -0.324 -1.661 -10.728 1.00 83.19 113 ARG A C 1
ATOM 886 O O . ARG A 1 113 ? -1.377 -2.012 -11.243 1.00 83.19 113 ARG A O 1
ATOM 893 N N . ILE A 1 114 ? 0.598 -2.526 -10.313 1.00 88.25 114 ILE A N 1
ATOM 894 C CA . ILE A 1 114 ? 0.446 -3.990 -10.381 1.00 88.25 114 ILE A CA 1
ATOM 895 C C . ILE A 1 114 ? 0.179 -4.616 -9.004 1.00 88.25 114 ILE A C 1
ATOM 897 O O . ILE A 1 114 ? 0.335 -5.825 -8.826 1.00 88.25 114 ILE A O 1
ATOM 901 N N . LEU A 1 115 ? -0.130 -3.790 -8.000 1.00 92.25 115 LEU A N 1
ATOM 902 C CA . LEU A 1 115 ? -0.243 -4.232 -6.620 1.00 92.25 115 LEU A CA 1
ATOM 903 C C . LEU A 1 115 ? -1.510 -5.071 -6.452 1.00 92.25 115 LEU A C 1
ATOM 905 O O . LEU A 1 115 ? -2.621 -4.555 -6.520 1.00 92.25 115 LEU A O 1
ATOM 909 N N . SER A 1 116 ? -1.332 -6.365 -6.196 1.00 94.62 116 SER A N 1
ATOM 910 C CA . SER A 1 116 ? -2.429 -7.297 -5.948 1.00 94.62 116 SER A CA 1
ATOM 911 C C . SER A 1 116 ? -2.729 -7.486 -4.462 1.00 94.62 116 SER A C 1
ATOM 913 O O . SER A 1 116 ? -3.784 -8.003 -4.102 1.00 94.62 116 SER A O 1
ATOM 915 N N . HIS A 1 117 ? -1.801 -7.095 -3.586 1.00 96.31 117 HIS A N 1
ATOM 916 C CA . HIS A 1 117 ? -1.936 -7.230 -2.140 1.00 96.31 117 HIS A CA 1
ATOM 917 C C . HIS A 1 117 ? -1.290 -6.047 -1.421 1.00 96.31 117 HIS A C 1
ATOM 919 O O . HIS A 1 117 ? -0.061 -5.909 -1.442 1.00 96.31 117 HIS A O 1
ATOM 925 N N . LEU A 1 118 ? -2.111 -5.250 -0.740 1.00 94.75 118 LEU A N 1
ATOM 926 C CA . LEU A 1 118 ? -1.672 -4.161 0.123 1.00 94.75 118 LEU A CA 1
ATOM 927 C C . LEU A 1 118 ? -1.998 -4.490 1.578 1.00 94.75 118 LEU A C 1
ATOM 929 O O . LEU A 1 118 ? -3.152 -4.725 1.926 1.00 94.75 118 LEU A O 1
ATOM 933 N N . GLN A 1 119 ? -0.980 -4.461 2.429 1.00 94.75 119 GLN A N 1
ATOM 934 C CA . GLN A 1 119 ? -1.137 -4.558 3.873 1.00 94.75 119 GLN A CA 1
ATOM 935 C C . GLN A 1 119 ? -0.414 -3.385 4.533 1.00 94.75 119 GLN A C 1
ATOM 937 O O . GLN A 1 119 ? 0.794 -3.243 4.352 1.00 94.75 119 GLN A O 1
ATOM 942 N N . ILE A 1 120 ? -1.135 -2.570 5.299 1.00 91.81 120 ILE A N 1
ATOM 943 C CA . ILE A 1 120 ? -0.578 -1.482 6.111 1.00 91.81 120 ILE A CA 1
ATOM 944 C C . ILE A 1 120 ? -1.164 -1.636 7.507 1.00 91.81 120 ILE A C 1
ATOM 946 O O . ILE A 1 120 ? -2.347 -1.379 7.680 1.00 91.81 120 ILE A O 1
ATOM 950 N N . ASN A 1 121 ? -0.369 -2.071 8.485 1.00 89.81 121 ASN A N 1
ATOM 951 C CA . ASN A 1 121 ? -0.880 -2.444 9.810 1.00 89.81 121 ASN A CA 1
ATOM 952 C C . ASN A 1 121 ? -0.113 -1.750 10.931 1.00 89.81 121 ASN A C 1
ATOM 954 O O . ASN A 1 121 ? 1.094 -1.527 10.807 1.00 89.81 121 ASN A O 1
ATOM 958 N N . HIS A 1 122 ? -0.779 -1.565 12.070 1.00 87.75 122 HIS A N 1
ATOM 959 C CA . HIS A 1 122 ? -0.198 -0.976 13.277 1.00 87.75 122 HIS A CA 1
ATOM 960 C C . HIS A 1 122 ? 0.174 0.514 13.147 1.00 87.75 122 HIS A C 1
ATOM 962 O O . HIS A 1 122 ? 1.092 0.974 13.817 1.00 87.75 122 HIS A O 1
ATOM 968 N N . PHE A 1 123 ? -0.555 1.281 12.334 1.00 87.12 123 PHE A N 1
ATOM 969 C CA . PHE A 1 123 ? -0.409 2.737 12.201 1.00 87.12 123 PHE A CA 1
ATOM 970 C C . PHE A 1 123 ? -1.659 3.455 12.691 1.00 87.12 123 PHE A C 1
ATOM 972 O O . PHE A 1 123 ? -2.763 2.999 12.441 1.00 87.12 123 PHE A O 1
ATOM 979 N N . LYS A 1 124 ? -1.523 4.628 13.303 1.00 86.75 124 LYS A N 1
ATOM 980 C CA . LYS A 1 124 ? -2.678 5.467 13.629 1.00 86.75 124 LYS A CA 1
ATOM 981 C C . LYS A 1 124 ? -3.093 6.265 12.396 1.00 86.75 124 LYS A C 1
ATOM 983 O O . LYS A 1 124 ? -2.508 7.309 12.106 1.00 86.75 124 LYS A O 1
ATOM 988 N N . PHE A 1 125 ? -4.073 5.758 11.655 1.00 83.31 125 PHE A N 1
ATOM 989 C CA . PHE A 1 125 ? -4.575 6.439 10.465 1.00 83.31 125 PHE A CA 1
ATOM 990 C C . PHE A 1 125 ? -5.429 7.645 10.833 1.00 83.31 125 PHE A C 1
ATOM 992 O O . PHE A 1 125 ? -6.380 7.538 11.605 1.00 83.31 125 PHE A O 1
ATOM 999 N N . ASP A 1 126 ? -5.145 8.781 10.201 1.00 81.12 126 ASP A N 1
ATOM 1000 C CA . ASP A 1 126 ? -6.149 9.830 10.111 1.00 81.12 126 ASP A CA 1
ATOM 1001 C C . ASP A 1 126 ? -7.319 9.361 9.227 1.00 81.12 126 ASP A C 1
ATOM 1003 O O . ASP A 1 126 ? -7.139 8.691 8.200 1.00 81.12 126 ASP A O 1
ATOM 1007 N N . HIS A 1 127 ? -8.533 9.739 9.621 1.00 82.44 127 HIS A N 1
ATOM 1008 C CA . HIS A 1 127 ? -9.779 9.326 8.983 1.00 82.44 127 HIS A CA 1
ATOM 1009 C C . HIS A 1 127 ? -9.790 9.660 7.489 1.00 82.44 127 HIS A C 1
ATOM 1011 O O . HIS A 1 127 ? -10.198 8.842 6.658 1.00 82.44 127 HIS A O 1
ATOM 1017 N N . LEU A 1 128 ? -9.314 10.858 7.138 1.00 83.19 128 LEU A N 1
ATOM 1018 C CA . LEU A 1 128 ? -9.264 11.312 5.752 1.00 83.19 128 LEU A CA 1
ATOM 1019 C C . LEU A 1 128 ? -8.243 10.514 4.938 1.00 83.19 128 LEU A C 1
ATOM 1021 O O . LEU A 1 128 ? -8.521 10.176 3.788 1.00 83.19 128 LEU A O 1
ATOM 1025 N N . GLN A 1 129 ? -7.098 10.165 5.527 1.00 83.31 129 GLN A N 1
ATOM 1026 C CA . GLN A 1 129 ? -6.035 9.442 4.828 1.00 83.31 129 GLN A CA 1
ATOM 1027 C C . GLN A 1 129 ? -6.428 8.003 4.504 1.00 83.31 129 GLN A C 1
ATOM 1029 O O . GLN A 1 129 ? -6.226 7.568 3.372 1.00 83.31 129 GLN A O 1
ATOM 1034 N N . ALA A 1 130 ? -7.066 7.282 5.431 1.00 85.69 130 ALA A N 1
ATOM 1035 C CA . ALA A 1 130 ? -7.504 5.907 5.175 1.00 85.69 130 ALA A CA 1
ATOM 1036 C C . ALA A 1 130 ? -8.504 5.836 4.008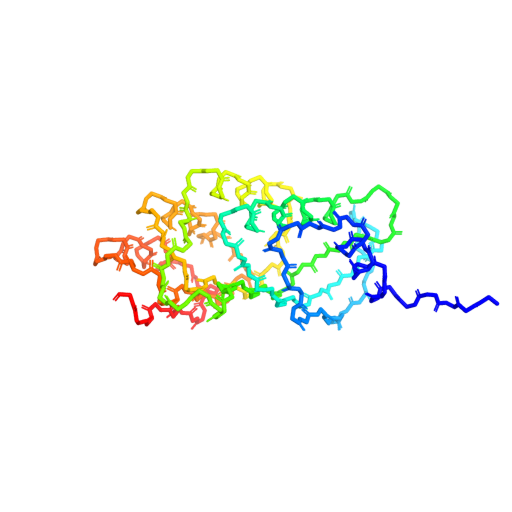 1.00 85.69 130 ALA A C 1
ATOM 1038 O O . ALA A 1 130 ? -8.372 5.017 3.093 1.00 85.69 130 ALA A O 1
ATOM 1039 N N . ILE A 1 131 ? -9.478 6.753 3.994 1.00 87.50 131 ILE A N 1
ATOM 1040 C CA . ILE A 1 131 ? -10.480 6.854 2.926 1.00 87.50 131 ILE A CA 1
ATOM 1041 C C . ILE A 1 131 ? -9.833 7.282 1.603 1.00 87.50 131 ILE A C 1
ATOM 1043 O O . ILE A 1 131 ? -10.196 6.765 0.543 1.00 87.50 131 ILE A O 1
ATOM 1047 N N . LYS A 1 132 ? -8.886 8.226 1.644 1.00 86.25 132 LYS A N 1
ATOM 1048 C CA . LYS A 1 132 ? -8.179 8.716 0.456 1.00 86.25 132 LYS A CA 1
ATOM 1049 C C . LYS A 1 132 ? -7.315 7.618 -0.158 1.00 86.25 132 LYS A C 1
ATOM 1051 O O . LYS A 1 132 ? -7.438 7.371 -1.351 1.00 86.25 132 LYS A O 1
ATOM 1056 N N . ILE A 1 133 ? -6.544 6.891 0.646 1.00 86.31 133 ILE A N 1
ATOM 1057 C CA . ILE A 1 133 ? -5.746 5.747 0.187 1.00 86.31 133 ILE A CA 1
ATOM 1058 C C . ILE A 1 133 ? -6.637 4.693 -0.456 1.00 86.31 133 ILE A C 1
ATOM 1060 O O . ILE A 1 133 ? -6.389 4.285 -1.586 1.00 86.31 133 ILE A O 1
ATOM 1064 N N . THR A 1 134 ? -7.724 4.325 0.221 1.00 88.50 134 THR A N 1
ATOM 1065 C CA . THR A 1 134 ? -8.706 3.373 -0.312 1.00 88.50 134 THR A CA 1
ATOM 1066 C C . THR A 1 134 ? -9.265 3.830 -1.661 1.00 88.50 134 THR A C 1
ATOM 1068 O O . THR A 1 134 ? -9.461 3.017 -2.557 1.00 88.50 134 THR A O 1
ATOM 1071 N N . SER A 1 135 ? -9.479 5.137 -1.842 1.00 88.69 135 SER A N 1
ATOM 1072 C CA . SER A 1 135 ? -10.071 5.681 -3.066 1.00 88.69 135 SER A CA 1
ATOM 1073 C C . SER A 1 135 ? -9.239 5.482 -4.328 1.00 88.69 135 SER A C 1
ATOM 1075 O O . SER A 1 135 ? -9.815 5.385 -5.405 1.00 88.69 135 SER A O 1
ATOM 1077 N N . PHE A 1 136 ? -7.916 5.361 -4.206 1.00 86.00 136 PHE A N 1
ATOM 1078 C CA . PHE A 1 136 ? -7.056 5.085 -5.360 1.00 86.00 136 PHE A CA 1
ATOM 1079 C C . PHE A 1 136 ? -7.195 3.658 -5.876 1.00 86.00 136 PHE A C 1
ATOM 1081 O O . PHE A 1 136 ? -6.814 3.369 -7.004 1.00 86.00 136 PHE A O 1
ATOM 1088 N N . PHE A 1 137 ? -7.740 2.766 -5.057 1.00 86.06 137 PHE A N 1
ATOM 1089 C CA . PHE A 1 137 ? -7.844 1.356 -5.383 1.00 86.06 137 PHE A CA 1
ATOM 1090 C C . PHE A 1 137 ? -9.257 0.917 -5.764 1.00 86.06 137 PHE A C 1
ATOM 1092 O O . PHE A 1 137 ? -9.442 -0.249 -6.099 1.00 86.06 137 PHE A O 1
ATOM 1099 N N . VAL A 1 138 ? -10.230 1.834 -5.753 1.00 89.06 138 VAL A N 1
ATOM 1100 C CA . VAL A 1 138 ? -11.638 1.535 -6.070 1.00 89.06 138 VAL A CA 1
ATOM 1101 C C . VAL A 1 138 ? -11.782 0.930 -7.459 1.00 89.06 138 VAL A C 1
ATOM 1103 O O . VAL A 1 138 ? -12.488 -0.056 -7.599 1.00 89.06 138 VAL A O 1
ATOM 1106 N N . ASP A 1 139 ? -11.023 1.420 -8.435 1.00 86.56 139 ASP A N 1
ATOM 1107 C CA . ASP A 1 139 ? -11.069 0.925 -9.816 1.00 86.56 139 ASP A CA 1
ATOM 1108 C C . ASP A 1 139 ? -9.866 0.036 -10.166 1.00 86.56 139 ASP A C 1
ATOM 1110 O O . ASP A 1 139 ? -9.573 -0.190 -11.340 1.00 86.56 139 ASP A O 1
ATOM 1114 N N . SER A 1 140 ? -9.107 -0.438 -9.169 1.00 89.31 140 SER A N 1
ATOM 1115 C CA . SER A 1 140 ? -7.943 -1.286 -9.436 1.00 89.31 140 SER A CA 1
ATOM 1116 C C . SER A 1 140 ? -8.398 -2.660 -9.939 1.00 89.31 140 SER A C 1
ATOM 1118 O O . SER A 1 140 ? -9.021 -3.393 -9.169 1.00 89.31 140 SER A O 1
ATOM 112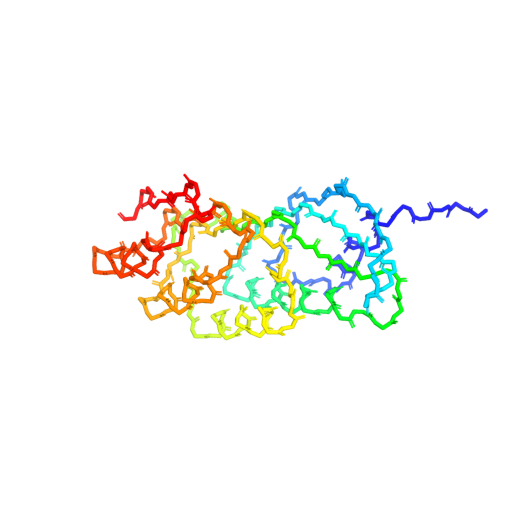0 N N . PRO A 1 141 ? -8.040 -3.069 -11.174 1.00 89.25 141 PRO A N 1
ATOM 1121 C CA . PRO A 1 141 ? -8.452 -4.361 -11.728 1.00 89.25 141 PRO A CA 1
ATOM 1122 C C . PRO A 1 141 ? -7.592 -5.529 -11.221 1.00 89.25 141 PRO A C 1
ATOM 1124 O O . PRO A 1 141 ? -7.820 -6.679 -11.587 1.00 89.25 141 PRO A O 1
ATOM 1127 N N . VAL A 1 142 ? -6.550 -5.240 -10.435 1.00 92.25 142 VAL A N 1
ATOM 1128 C CA . VAL A 1 142 ? -5.556 -6.227 -9.988 1.00 92.25 142 VAL A CA 1
ATOM 1129 C C . VAL A 1 142 ? -5.485 -6.373 -8.473 1.00 92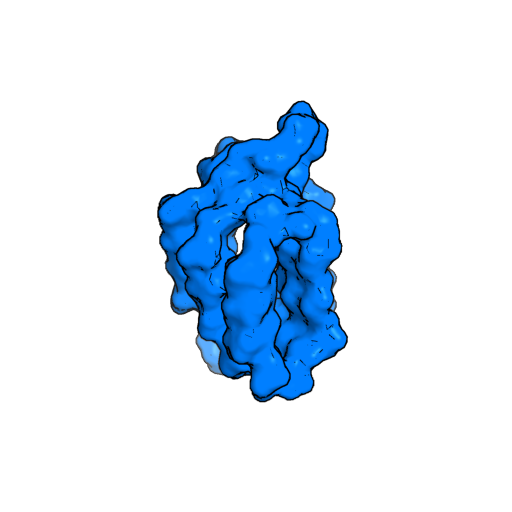.25 142 VAL A C 1
ATOM 1131 O O . VAL A 1 142 ? -4.942 -7.372 -7.998 1.00 92.25 142 VAL A O 1
ATOM 1134 N N . LEU A 1 143 ? -6.002 -5.404 -7.708 1.00 92.94 143 LEU A N 1
ATOM 1135 C CA . LEU A 1 143 ? -5.935 -5.442 -6.252 1.00 92.94 143 LEU A CA 1
ATOM 1136 C C . LEU A 1 143 ? -6.959 -6.432 -5.701 1.00 92.94 143 LEU A C 1
ATOM 1138 O O . LEU A 1 143 ? -8.155 -6.188 -5.750 1.00 92.94 143 LEU A O 1
ATOM 1142 N N . LYS A 1 144 ? -6.461 -7.526 -5.125 1.00 95.50 144 LYS A N 1
ATOM 1143 C CA . LYS A 1 144 ? -7.285 -8.602 -4.560 1.00 95.50 144 LYS A CA 1
ATOM 1144 C C . LYS A 1 144 ? -7.425 -8.504 -3.053 1.00 95.50 144 LYS A C 1
ATOM 1146 O O . LYS A 1 144 ? -8.396 -8.990 -2.487 1.00 95.50 144 LYS A O 1
ATOM 1151 N N . VAL A 1 145 ? -6.428 -7.927 -2.384 1.00 95.31 145 VAL A N 1
ATOM 1152 C CA . VAL A 1 145 ? -6.367 -7.919 -0.923 1.00 95.31 145 VAL A CA 1
ATOM 1153 C C . VAL A 1 145 ? -6.014 -6.542 -0.389 1.00 95.31 145 VAL A C 1
ATOM 1155 O O . VAL A 1 145 ? -4.962 -5.996 -0.732 1.00 95.31 145 VAL A O 1
ATOM 1158 N N . ILE A 1 146 ? -6.855 -6.050 0.521 1.00 93.88 146 ILE A N 1
ATOM 1159 C CA . ILE A 1 146 ? -6.596 -4.879 1.359 1.00 93.88 146 ILE A CA 1
ATOM 1160 C C . ILE A 1 146 ? -6.593 -5.326 2.818 1.00 93.88 146 ILE A C 1
ATOM 1162 O O . ILE A 1 146 ? -7.562 -5.903 3.306 1.00 93.88 146 ILE A O 1
ATOM 1166 N N . ASN A 1 147 ? -5.505 -5.052 3.530 1.00 94.00 147 ASN A N 1
ATOM 1167 C CA . ASN A 1 147 ? -5.401 -5.316 4.959 1.00 94.00 147 ASN A CA 1
ATOM 1168 C C . ASN A 1 147 ? -4.967 -4.041 5.691 1.00 94.00 147 ASN A C 1
ATOM 1170 O O . ASN A 1 147 ? -3.871 -3.530 5.462 1.00 94.00 147 ASN A O 1
ATOM 1174 N N . PHE A 1 148 ? -5.847 -3.542 6.556 1.00 92.38 148 PHE A N 1
ATOM 1175 C CA . PHE A 1 148 ? -5.649 -2.366 7.398 1.00 92.38 148 PHE A CA 1
ATOM 1176 C C . PHE A 1 148 ? -5.855 -2.702 8.878 1.00 92.38 148 PHE A C 1
ATOM 1178 O O . PHE A 1 148 ? -6.493 -1.946 9.608 1.00 92.38 148 PHE A O 1
ATOM 1185 N N . CYS A 1 149 ? -5.365 -3.855 9.329 1.00 90.56 149 CYS A N 1
ATOM 1186 C CA . CYS A 1 149 ? -5.579 -4.294 10.707 1.00 90.56 149 CYS A CA 1
ATOM 1187 C C . CYS A 1 149 ? -4.819 -3.458 11.728 1.00 90.56 149 CYS A C 1
ATOM 1189 O O . CYS A 1 149 ? -3.670 -3.069 11.498 1.00 90.56 149 CYS A O 1
ATOM 1191 N N . ASN A 1 150 ? -5.411 -3.336 12.916 1.00 89.38 150 ASN A N 1
ATOM 1192 C CA . ASN A 1 150 ? -4.814 -2.667 14.068 1.00 89.38 150 ASN A CA 1
ATOM 1193 C C . ASN A 1 150 ? -4.357 -1.240 13.742 1.00 89.38 150 ASN A C 1
ATOM 1195 O O . ASN A 1 150 ? -3.236 -0.873 14.070 1.00 89.38 150 ASN A O 1
ATOM 1199 N N . ASN A 1 151 ? -5.184 -0.452 13.060 1.00 89.38 151 ASN A N 1
ATOM 1200 C CA . ASN A 1 151 ? -4.863 0.915 12.653 1.00 89.38 151 ASN A CA 1
ATOM 1201 C C . ASN A 1 151 ? -5.671 2.004 13.392 1.00 89.38 151 ASN A C 1
ATOM 1203 O O . ASN A 1 151 ? -5.646 3.171 12.995 1.00 89.38 151 ASN A O 1
ATOM 1207 N N . GLN A 1 152 ? -6.391 1.630 14.459 1.00 88.19 152 GLN A N 1
ATOM 1208 C CA . GLN A 1 152 ? -7.299 2.510 15.215 1.00 88.19 152 GLN A CA 1
ATOM 1209 C C . GLN A 1 152 ? -8.359 3.194 14.331 1.00 88.19 152 GLN A C 1
ATOM 1211 O O . GLN A 1 152 ? -8.699 4.360 14.537 1.00 88.19 152 GLN A O 1
ATOM 1216 N N . LEU A 1 153 ? -8.857 2.495 13.307 1.00 88.81 153 LEU A N 1
ATOM 1217 C CA . LEU A 1 153 ? -9.894 3.031 12.430 1.00 88.81 153 LEU A CA 1
ATOM 1218 C C . LEU A 1 153 ? -11.244 3.023 13.149 1.00 88.81 153 LEU A C 1
ATOM 1220 O O . LEU A 1 153 ? -11.780 1.964 13.465 1.00 88.81 153 LEU A O 1
ATOM 1224 N N . ASP A 1 154 ? -11.848 4.195 13.336 1.00 91.19 154 ASP A N 1
ATOM 1225 C CA . ASP A 1 154 ? -13.186 4.254 13.914 1.00 91.19 154 ASP A CA 1
ATOM 1226 C C . ASP A 1 154 ? -14.255 3.620 12.992 1.00 91.19 154 ASP A C 1
ATOM 1228 O O . ASP A 1 154 ? -14.069 3.392 11.789 1.00 91.19 154 ASP A O 1
ATOM 1232 N N . VAL A 1 155 ? -15.440 3.373 13.557 1.00 92.69 155 VAL A N 1
ATOM 1233 C CA . VAL A 1 155 ? -16.567 2.754 12.838 1.00 92.69 155 VAL A CA 1
ATOM 1234 C C . VAL A 1 155 ? -16.979 3.550 11.591 1.00 92.69 155 VAL A C 1
ATOM 1236 O O . VAL A 1 155 ? -17.456 2.962 10.616 1.00 92.69 155 VAL A O 1
ATOM 1239 N N . LYS A 1 156 ? -16.833 4.883 11.590 1.00 92.25 156 LYS A N 1
ATOM 1240 C CA . LYS A 1 156 ? -17.202 5.719 10.439 1.00 92.25 156 LYS A CA 1
ATOM 1241 C C . LYS A 1 156 ? -16.209 5.526 9.298 1.00 92.25 156 LYS A C 1
ATOM 1243 O O . LYS A 1 156 ? -16.640 5.380 8.154 1.00 92.25 156 LYS A O 1
ATOM 1248 N N . VAL A 1 157 ? -14.914 5.480 9.600 1.00 91.81 157 VAL A N 1
ATOM 1249 C CA . VAL A 1 157 ? -13.850 5.241 8.622 1.00 91.81 157 VAL A CA 1
ATOM 1250 C C . VAL A 1 157 ? -13.971 3.849 8.031 1.00 91.81 157 VAL A C 1
ATOM 1252 O O . VAL A 1 157 ? -13.993 3.719 6.811 1.00 91.81 157 VAL A O 1
ATOM 1255 N N . VAL A 1 158 ? -14.149 2.825 8.869 1.00 93.44 158 VAL A N 1
ATOM 1256 C CA . VAL A 1 158 ? -14.362 1.442 8.420 1.00 93.44 158 VAL A CA 1
ATOM 1257 C C . VAL A 1 158 ? -15.533 1.349 7.437 1.00 93.44 158 VAL A C 1
ATOM 1259 O O . VAL A 1 158 ? -15.382 0.814 6.339 1.00 93.44 158 VAL A O 1
ATOM 1262 N N . LYS A 1 159 ? -16.689 1.933 7.782 1.00 92.19 159 LYS A N 1
ATOM 1263 C CA . LYS A 1 159 ? -17.851 1.984 6.877 1.00 92.19 159 LYS A CA 1
ATOM 1264 C C . LYS A 1 159 ? -17.535 2.723 5.576 1.00 92.19 159 LYS A C 1
ATOM 1266 O O . LYS A 1 159 ? -17.982 2.296 4.515 1.00 92.19 159 LYS A O 1
ATOM 1271 N N . GLY A 1 160 ? -16.779 3.819 5.651 1.00 92.25 160 GLY A N 1
ATOM 1272 C CA . GLY A 1 160 ? -16.344 4.590 4.487 1.00 92.25 160 GLY A CA 1
ATOM 1273 C C . GLY A 1 160 ? -15.443 3.792 3.545 1.00 92.25 160 GLY A C 1
ATOM 1274 O O . GLY A 1 160 ? -15.657 3.829 2.335 1.00 92.25 160 GLY A O 1
ATOM 1275 N N . ILE A 1 161 ? -14.485 3.040 4.093 1.00 91.69 161 ILE A N 1
ATOM 1276 C CA . ILE A 1 161 ? -13.597 2.148 3.338 1.00 91.69 161 ILE A CA 1
ATOM 1277 C C . ILE A 1 161 ? -14.425 1.081 2.627 1.00 91.69 161 ILE A C 1
ATOM 1279 O O . ILE A 1 161 ? -14.363 1.005 1.405 1.00 91.69 161 ILE A O 1
ATOM 1283 N N . ILE A 1 162 ? -15.257 0.334 3.369 1.00 91.69 162 ILE A N 1
ATOM 1284 C CA . ILE A 1 162 ? -16.105 -0.733 2.812 1.00 91.69 162 ILE A CA 1
ATOM 1285 C C . ILE A 1 162 ? -17.000 -0.182 1.703 1.00 91.69 162 ILE A C 1
ATOM 1287 O O . ILE A 1 162 ? -17.026 -0.740 0.614 1.00 91.69 162 ILE A O 1
ATOM 1291 N N . LYS A 1 163 ? -17.682 0.947 1.936 1.00 92.19 163 LYS A N 1
ATOM 1292 C CA . LYS A 1 163 ? -18.560 1.562 0.931 1.00 92.19 163 LYS A CA 1
ATOM 1293 C C . LYS A 1 163 ? -17.811 1.934 -0.351 1.00 92.19 163 LYS A C 1
ATOM 1295 O O . LYS A 1 163 ? -18.392 1.831 -1.422 1.00 92.19 163 LYS A O 1
ATOM 1300 N N . LYS A 1 164 ? -16.556 2.390 -0.256 1.00 91.25 164 LYS A N 1
ATOM 1301 C CA . LYS A 1 164 ? -15.767 2.767 -1.438 1.00 91.25 164 LYS A CA 1
ATOM 1302 C C . LYS A 1 164 ? -15.395 1.574 -2.307 1.00 91.25 164 LYS A C 1
ATOM 1304 O O . LYS A 1 164 ? -15.371 1.721 -3.517 1.00 91.25 164 LYS A O 1
ATOM 1309 N N . ILE A 1 165 ? -15.085 0.437 -1.697 1.00 91.62 165 ILE A N 1
ATOM 1310 C CA . ILE A 1 165 ? -14.575 -0.745 -2.406 1.00 91.62 165 ILE A CA 1
ATOM 1311 C C . ILE A 1 165 ? -15.639 -1.809 -2.666 1.00 91.62 165 ILE A C 1
ATOM 1313 O O . ILE A 1 165 ? -15.332 -2.814 -3.291 1.00 91.62 165 ILE A O 1
ATOM 1317 N N . TYR A 1 166 ? -16.868 -1.597 -2.191 1.00 89.00 166 TYR A N 1
ATOM 1318 C CA . TYR A 1 166 ? -17.957 -2.569 -2.277 1.00 89.00 166 TYR A CA 1
ATOM 1319 C C . TYR A 1 166 ? -18.240 -3.032 -3.713 1.00 89.00 166 TYR A C 1
ATOM 1321 O O . TYR A 1 166 ? -18.483 -4.214 -3.928 1.00 89.00 166 TYR A O 1
ATOM 1329 N N . ASP A 1 167 ? -18.158 -2.116 -4.681 1.00 90.25 167 ASP A N 1
ATOM 1330 C CA . ASP A 1 167 ? -18.422 -2.401 -6.097 1.00 90.25 167 ASP A CA 1
ATOM 1331 C C . ASP A 1 167 ? -17.174 -2.886 -6.865 1.00 90.25 167 ASP A C 1
ATOM 1333 O O . ASP A 1 167 ? -17.243 -3.137 -8.067 1.00 90.25 167 ASP A O 1
ATOM 1337 N N . ASN A 1 168 ? -16.018 -3.023 -6.203 1.00 92.25 168 ASN A N 1
ATOM 1338 C CA . ASN A 1 168 ? -14.819 -3.559 -6.841 1.00 92.25 168 ASN A CA 1
ATOM 1339 C C . ASN A 1 168 ? -14.841 -5.096 -6.803 1.00 92.25 168 ASN A C 1
ATOM 1341 O O . ASN A 1 168 ? -14.462 -5.717 -5.809 1.00 92.25 168 ASN A O 1
ATOM 1345 N N . GLU A 1 169 ? -15.227 -5.703 -7.924 1.00 92.81 169 GLU A N 1
ATOM 1346 C CA . GLU A 1 169 ? -15.315 -7.162 -8.093 1.00 92.81 169 GLU A CA 1
ATOM 1347 C C . GLU A 1 169 ? -13.959 -7.890 -8.046 1.00 92.81 169 GLU A C 1
ATOM 1349 O O . GLU A 1 169 ? -13.919 -9.110 -7.884 1.00 92.81 169 GLU A O 1
ATOM 1354 N N . ALA A 1 170 ? -12.837 -7.175 -8.193 1.00 93.69 170 ALA A N 1
ATOM 1355 C CA . ALA A 1 170 ? -11.506 -7.773 -8.125 1.00 93.69 170 ALA A CA 1
ATOM 1356 C C . ALA A 1 170 ? -11.045 -8.024 -6.680 1.00 93.69 170 ALA A C 1
ATOM 1358 O O . ALA A 1 170 ? -10.156 -8.854 -6.464 1.00 93.69 170 ALA A O 1
ATOM 1359 N N . ILE A 1 171 ? -11.624 -7.327 -5.695 1.00 93.88 171 ILE A N 1
ATOM 1360 C CA . ILE A 1 171 ? -11.252 -7.470 -4.286 1.00 93.88 171 ILE A CA 1
ATOM 1361 C C . ILE A 1 171 ? -11.861 -8.753 -3.711 1.00 93.88 171 ILE A C 1
ATOM 1363 O O . ILE A 1 171 ? -13.070 -8.911 -3.590 1.00 93.88 171 ILE A O 1
ATOM 1367 N N . GLU A 1 172 ? -10.985 -9.658 -3.287 1.00 95.12 172 GLU A N 1
ATOM 1368 C CA . GLU A 1 172 ? -11.325 -10.964 -2.721 1.00 95.12 172 GLU A CA 1
ATOM 1369 C C . GLU A 1 172 ? -11.309 -10.946 -1.183 1.00 95.12 172 GLU A C 1
ATOM 1371 O O . GLU A 1 172 ? -11.990 -11.746 -0.541 1.00 95.12 172 GLU A O 1
ATOM 1376 N N . LEU A 1 173 ? -10.512 -10.060 -0.567 1.00 94.62 173 LEU A N 1
ATOM 1377 C CA . LEU A 1 173 ? -10.358 -10.001 0.888 1.00 94.62 173 LEU A CA 1
ATOM 1378 C C . LEU A 1 173 ? -10.104 -8.581 1.397 1.00 94.62 173 LEU A C 1
ATOM 1380 O O . LEU A 1 173 ? -9.177 -7.894 0.961 1.00 94.62 173 LEU A O 1
ATOM 1384 N N . ILE A 1 174 ? -10.888 -8.194 2.403 1.00 93.31 174 ILE A N 1
ATOM 1385 C CA . ILE A 1 174 ? -10.718 -6.964 3.176 1.00 93.31 174 ILE A CA 1
ATOM 1386 C C . ILE A 1 174 ? -10.557 -7.365 4.639 1.00 93.31 174 ILE A C 1
ATOM 1388 O O . ILE A 1 174 ? -11.482 -7.911 5.236 1.00 93.31 174 ILE A O 1
ATOM 1392 N N . ASP A 1 175 ? -9.393 -7.093 5.219 1.00 94.25 175 ASP A N 1
ATOM 1393 C CA . ASP A 1 175 ? -9.121 -7.372 6.629 1.00 94.25 175 ASP A CA 1
ATOM 1394 C C . ASP A 1 175 ? -8.882 -6.071 7.394 1.00 94.25 175 ASP A C 1
ATOM 1396 O O . ASP A 1 175 ? -7.926 -5.334 7.158 1.00 94.25 175 ASP A O 1
ATOM 1400 N N . ILE A 1 176 ? -9.802 -5.792 8.305 1.00 91.94 176 ILE A N 1
ATOM 1401 C CA . ILE A 1 176 ? -9.868 -4.589 9.139 1.00 91.94 176 ILE A CA 1
ATOM 1402 C C . ILE A 1 176 ? -9.945 -4.973 10.620 1.00 91.94 176 ILE A C 1
ATOM 1404 O O . ILE A 1 176 ? -10.447 -4.207 11.441 1.00 91.94 176 ILE A O 1
ATOM 1408 N N . SER A 1 177 ? -9.492 -6.175 10.974 1.00 90.19 177 SER A N 1
ATOM 1409 C CA . SER A 1 177 ? -9.536 -6.660 12.350 1.00 90.19 177 SER A CA 1
ATOM 1410 C C . SER A 1 177 ? -8.673 -5.811 13.300 1.00 90.19 177 SER A C 1
ATOM 1412 O O . SER A 1 177 ? -7.653 -5.234 12.916 1.00 90.19 177 SER A O 1
ATOM 1414 N N . GLY A 1 178 ? -9.102 -5.706 14.562 1.00 86.88 178 GLY A N 1
ATOM 1415 C CA . GLY A 1 178 ? -8.373 -4.977 15.610 1.00 86.88 178 GLY A CA 1
ATOM 1416 C C . GLY A 1 178 ? -8.374 -3.447 15.481 1.00 86.88 178 GLY A C 1
ATOM 1417 O O . GLY A 1 178 ? -7.537 -2.797 16.105 1.00 86.88 178 GLY A O 1
ATOM 1418 N N . ASN A 1 179 ? -9.264 -2.884 14.660 1.00 87.44 179 ASN A N 1
ATOM 1419 C CA . ASN A 1 179 ? -9.535 -1.445 14.600 1.00 87.44 179 ASN A CA 1
ATOM 1420 C C . ASN A 1 179 ? -10.611 -1.013 15.590 1.00 87.44 179 ASN A C 1
ATOM 1422 O O . ASN A 1 179 ? -11.562 -1.804 15.791 1.00 87.44 179 ASN A O 1
#

Radius of gyration: 16.12 Å; chains: 1; bounding box: 51×27×46 Å

Organism: NCBI:txid151035

Foldseek 3Di:
DDPPDCLCVLVCVCVVVVQPFKDWPDKDWDDWDQDPVQGTETEIATAIEGEALSRLLSVLVSLLCQQDPPPDDRYEYQHYAYEHDPVPPAADRECDDNSLVSNVSSVVSVRCLNHQYDAHESHQYDLVSLLVNLLSCLARQRHAYDHYEQRPHDPVSVVSSCVSNVPPPNHNYYHHYND

Secondary structure (DSSP, 8-state):
-----HHHHHHHHHHHTT-TTEEEEEEEEEEEEEETTTEEEEEEEEEEEE-HHHHHHHHHHHHHHHHT-SSSPEEEEEEEEEEE-TTS-SS--EE-HHHHHHHHHHHHTTTTTT-SEEEEES-EE-HHHHHHHHHTTTT-SS--EEE-TTS---HHHHHHHHHHHTT-TT--EEE-TT-

pLDDT: mean 81.4, std 14.07, range [33.09, 96.31]